Protein AF-A0A087DKT5-F1 (afdb_monomer_lite)

Sequence (59 aa):
MPIEVKSGKSYKRHRAMDNVLARPEYHLDHGYVLGPCNISTENGVTYMPIYMAGMFAND

Foldseek 3Di:
DAEEEDADPVQVDCPPVVVQCPDVVNVQPAYETEYCDPWDDDRRYTYHHNVCVVVDDDD

pLDDT: mean 93.37, std 3.65, range [76.81, 97.75]

Structure (mmCIF, N/CA/C/O backbone):
data_AF-A0A087DKT5-F1
#
_entry.id   AF-A0A087DKT5-F1
#
loop_
_atom_site.group_PDB
_atom_site.id
_atom_site.type_symbol
_atom_site.label_atom_id
_atom_site.label_alt_id
_atom_site.label_comp_id
_atom_site.label_asym_id
_atom_site.label_entity_id
_atom_site.label_seq_id
_atom_site.pdbx_PDB_ins_code
_atom_site.Cartn_x
_atom_site.Cartn_y
_atom_site.Cartn_z
_atom_site.occupancy
_atom_site.B_iso_or_equiv
_atom_site.auth_seq_id
_atom_site.auth_comp_id
_atom_site.auth_asym_id
_atom_site.auth_atom_id
_atom_site.pdbx_PDB_model_num
ATOM 1 N N . MET A 1 1 ? 8.105 -1.915 -7.414 1.00 88.12 1 MET A N 1
ATOM 2 C CA . MET A 1 1 ? 7.123 -2.552 -6.512 1.00 88.12 1 MET A CA 1
ATOM 3 C C . MET A 1 1 ? 6.077 -1.525 -6.085 1.00 88.12 1 MET A C 1
ATOM 5 O O . MET A 1 1 ? 6.460 -0.537 -5.467 1.00 88.12 1 MET A O 1
ATOM 9 N N . PRO A 1 2 ? 4.798 -1.691 -6.455 1.00 94.56 2 PRO A N 1
ATOM 10 C CA . PRO A 1 2 ? 3.722 -0.775 -6.081 1.00 94.56 2 PRO A CA 1
ATOM 11 C C . PRO A 1 2 ? 3.415 -0.809 -4.579 1.00 94.56 2 PRO A C 1
ATOM 13 O O . PRO A 1 2 ? 3.283 -1.883 -3.990 1.00 94.56 2 PRO A O 1
ATOM 16 N N . ILE A 1 3 ? 3.252 0.368 -3.974 1.00 95.12 3 ILE A N 1
ATOM 17 C CA . ILE A 1 3 ? 2.851 0.534 -2.572 1.00 95.12 3 ILE A CA 1
ATOM 18 C C . ILE A 1 3 ? 1.699 1.535 -2.518 1.00 95.12 3 ILE A C 1
ATOM 20 O O . ILE A 1 3 ? 1.766 2.602 -3.127 1.00 95.12 3 ILE A O 1
ATOM 24 N N . GLU A 1 4 ? 0.655 1.210 -1.765 1.00 95.81 4 GLU A N 1
ATOM 25 C CA . GLU A 1 4 ? -0.478 2.093 -1.516 1.00 95.81 4 GLU A CA 1
ATOM 26 C C . GLU A 1 4 ? -0.758 2.197 -0.012 1.00 95.81 4 GLU A C 1
ATOM 28 O O . GLU A 1 4 ? -0.844 1.191 0.689 1.00 95.81 4 GLU A O 1
ATOM 33 N N . VAL A 1 5 ? -0.910 3.417 0.507 1.00 94.88 5 VAL A N 1
ATOM 34 C CA . VAL A 1 5 ? -1.115 3.670 1.944 1.00 94.88 5 VAL A CA 1
ATOM 35 C C . VAL A 1 5 ? -2.488 4.296 2.158 1.00 94.88 5 VAL A C 1
ATOM 37 O O . VAL A 1 5 ? -2.803 5.332 1.574 1.00 94.88 5 VAL A O 1
ATOM 40 N N . LYS A 1 6 ? -3.324 3.670 2.994 1.00 93.12 6 LYS A N 1
ATOM 41 C CA . LYS A 1 6 ? -4.708 4.090 3.250 1.00 93.12 6 LYS A CA 1
ATOM 42 C C . LYS A 1 6 ? -5.049 4.004 4.730 1.00 93.12 6 LYS A C 1
ATOM 44 O O . LYS A 1 6 ? -5.111 2.926 5.307 1.00 93.12 6 LYS A O 1
ATOM 49 N N . SER A 1 7 ? -5.377 5.142 5.331 1.00 87.75 7 SER A N 1
ATOM 50 C CA . SER A 1 7 ? -5.829 5.218 6.728 1.00 87.75 7 SER A CA 1
ATOM 51 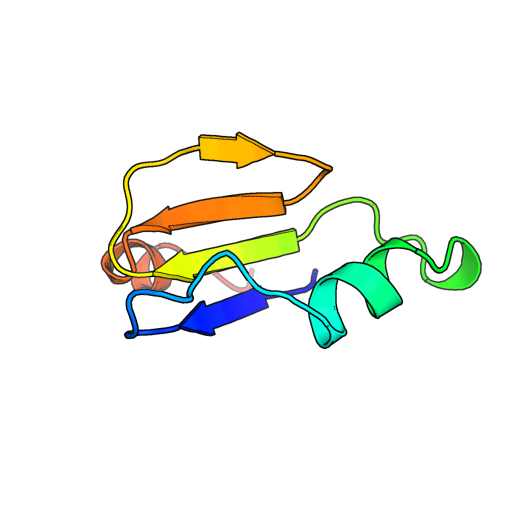C C . SER A 1 7 ? -7.316 4.881 6.919 1.00 87.75 7 SER A C 1
ATOM 53 O O . SER A 1 7 ? -7.751 4.606 8.035 1.00 87.75 7 SER A O 1
ATOM 55 N N . GLY A 1 8 ? -8.118 4.904 5.849 1.00 88.50 8 GLY A N 1
ATOM 56 C CA . GLY A 1 8 ? -9.568 4.701 5.906 1.00 88.50 8 GLY A CA 1
ATOM 57 C C . GLY A 1 8 ? -10.018 3.237 5.814 1.00 88.50 8 GLY A C 1
ATOM 58 O O . GLY A 1 8 ? -9.305 2.37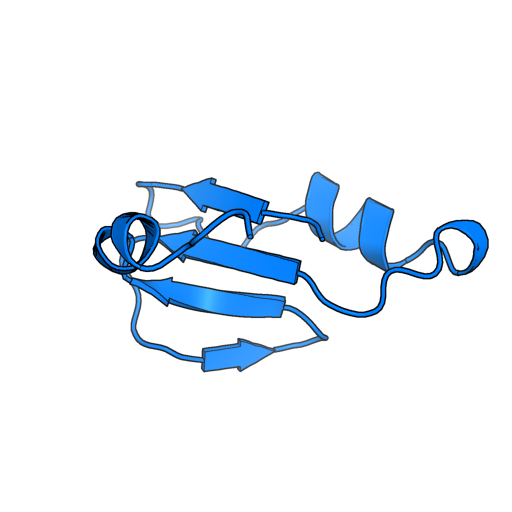0 5.318 1.00 88.50 8 GLY A O 1
AT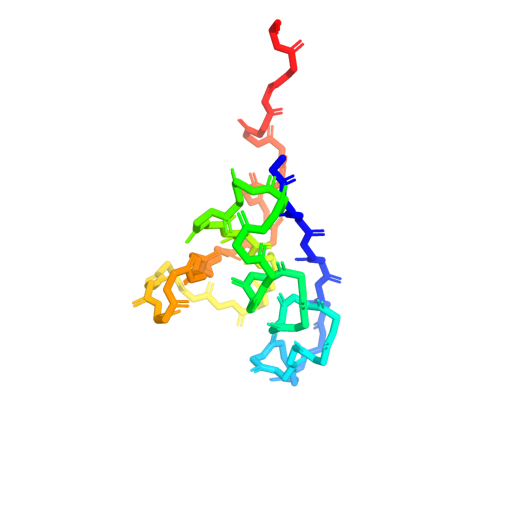OM 59 N N . LYS A 1 9 ? -11.274 2.975 6.208 1.00 87.06 9 LYS A N 1
ATOM 60 C CA . LYS A 1 9 ? -11.914 1.639 6.158 1.00 87.06 9 LYS A CA 1
ATOM 61 C C . LYS A 1 9 ? -12.023 1.051 4.745 1.00 87.06 9 LYS A C 1
ATOM 63 O O . LYS A 1 9 ? -12.109 -0.160 4.587 1.00 87.06 9 LYS A O 1
ATOM 68 N N . SER A 1 10 ? -11.989 1.895 3.716 1.00 91.31 10 SER A N 1
ATOM 69 C CA . SER A 1 10 ? -12.047 1.490 2.305 1.00 91.31 10 SER A CA 1
ATOM 70 C C . SER A 1 10 ? -10.681 1.076 1.748 1.00 91.31 10 SER A C 1
ATOM 72 O O . SER A 1 10 ? -10.438 1.232 0.551 1.00 91.31 10 SER A O 1
ATOM 74 N N . TYR A 1 11 ? -9.778 0.575 2.597 1.00 88.44 11 TYR A N 1
ATOM 75 C CA . TYR A 1 11 ? -8.414 0.261 2.190 1.00 88.44 11 TYR A CA 1
ATOM 76 C C . TYR A 1 11 ? -8.347 -0.823 1.114 1.00 88.44 11 TYR A C 1
ATOM 78 O O . TYR A 1 11 ? -7.395 -0.777 0.363 1.00 88.44 11 TYR A O 1
ATOM 86 N N . LYS A 1 12 ? -9.367 -1.690 0.973 1.00 90.00 12 LYS A N 1
ATOM 87 C CA . LYS A 1 12 ? -9.473 -2.749 -0.056 1.00 90.00 12 LYS A CA 1
ATOM 88 C C . LYS A 1 12 ? -9.938 -2.304 -1.456 1.00 90.00 12 LYS A C 1
ATOM 90 O O . LYS A 1 12 ? -10.126 -3.132 -2.339 1.00 90.00 12 LYS A O 1
ATOM 95 N N . ARG A 1 13 ? -10.223 -1.016 -1.680 1.00 91.88 13 ARG A N 1
ATOM 96 C CA . ARG A 1 13 ? -10.644 -0.512 -3.006 1.00 91.88 13 ARG A CA 1
ATOM 97 C C . ARG A 1 13 ? -9.447 0.079 -3.742 1.00 91.88 13 ARG A C 1
ATOM 99 O O . ARG A 1 13 ? -8.952 1.114 -3.297 1.00 91.88 13 ARG A O 1
ATOM 106 N N . HIS A 1 14 ? -9.019 -0.514 -4.860 1.00 91.00 14 HIS A N 1
ATOM 107 C CA . HIS A 1 14 ? -7.721 -0.204 -5.477 1.00 91.00 14 HIS A CA 1
ATOM 108 C C . HIS A 1 14 ? -7.725 0.054 -6.988 1.00 91.00 14 HIS A C 1
ATOM 110 O O . HIS A 1 14 ? -6.990 -0.582 -7.730 1.00 91.00 14 HIS A O 1
ATOM 116 N N . ARG A 1 15 ? -8.438 1.074 -7.478 1.00 91.88 15 ARG A N 1
ATOM 117 C CA . ARG A 1 15 ? -8.413 1.379 -8.925 1.00 91.88 15 ARG A CA 1
ATOM 118 C C . ARG A 1 15 ? -7.003 1.533 -9.517 1.00 91.88 15 ARG A C 1
ATOM 120 O O . ARG A 1 15 ? -6.773 1.086 -10.630 1.00 91.88 15 ARG A O 1
ATOM 127 N N . ALA A 1 16 ? -6.076 2.173 -8.803 1.00 92.31 16 ALA A N 1
ATOM 128 C CA . ALA A 1 16 ? -4.711 2.361 -9.292 1.00 92.31 16 ALA A CA 1
ATOM 129 C C . ALA A 1 16 ? -3.884 1.064 -9.242 1.00 92.31 16 ALA A C 1
ATOM 131 O O . ALA A 1 16 ? -3.268 0.718 -10.245 1.00 92.31 16 ALA A O 1
ATOM 132 N N . MET A 1 17 ? -3.903 0.342 -8.112 1.00 94.69 17 MET A N 1
ATOM 133 C CA . MET A 1 17 ? -3.181 -0.932 -7.966 1.00 94.69 17 MET A CA 1
ATOM 134 C C . MET A 1 17 ? -3.668 -1.960 -8.986 1.00 94.69 17 MET A C 1
ATOM 136 O O . MET A 1 17 ? -2.855 -2.514 -9.716 1.00 94.69 17 MET A O 1
ATOM 140 N N . ASP A 1 18 ? -4.988 -2.146 -9.083 1.00 93.31 18 ASP A N 1
ATOM 141 C CA . ASP A 1 18 ? -5.606 -3.112 -9.992 1.00 93.31 18 ASP A CA 1
ATOM 142 C C . ASP A 1 18 ? -5.181 -2.826 -11.437 1.00 93.31 18 ASP A C 1
ATOM 144 O O . ASP A 1 18 ? -4.788 -3.728 -12.170 1.00 93.31 18 ASP A O 1
ATOM 148 N N . ASN A 1 19 ? -5.177 -1.549 -11.835 1.00 93.94 19 ASN A N 1
ATOM 149 C CA . ASN A 1 19 ? -4.765 -1.142 -13.175 1.00 93.94 19 ASN A CA 1
ATOM 150 C C . ASN A 1 19 ? -3.282 -1.392 -13.455 1.00 93.94 19 ASN A C 1
ATOM 152 O O . ASN A 1 19 ? -2.947 -1.695 -14.593 1.00 93.94 19 ASN A O 1
ATOM 156 N N . VAL A 1 20 ? -2.399 -1.210 -12.470 1.00 93.69 20 VAL A N 1
ATOM 157 C CA . VAL A 1 20 ? -0.954 -1.415 -12.653 1.00 93.69 20 VAL A CA 1
ATOM 158 C C . VAL A 1 20 ? -0.622 -2.904 -12.700 1.00 93.69 20 VAL A C 1
ATOM 160 O O . VAL A 1 20 ? 0.137 -3.316 -13.570 1.00 93.69 20 VAL A O 1
ATOM 163 N N . LEU A 1 21 ? -1.218 -3.712 -11.818 1.00 93.44 21 LEU A N 1
ATOM 164 C CA . LEU A 1 21 ? -1.004 -5.163 -11.783 1.00 93.44 21 LEU A CA 1
ATOM 165 C C . LEU A 1 21 ? -1.657 -5.886 -12.972 1.00 93.44 21 LEU A C 1
ATOM 167 O O . LEU A 1 21 ? -1.215 -6.958 -13.368 1.00 93.44 21 LEU A O 1
ATOM 171 N N . ALA A 1 22 ? -2.681 -5.293 -13.593 1.00 94.19 22 ALA A N 1
ATOM 172 C CA . ALA A 1 22 ? -3.310 -5.834 -14.797 1.00 94.19 22 ALA A CA 1
ATOM 173 C C . ALA A 1 22 ? -2.507 -5.600 -16.092 1.00 94.19 22 ALA A C 1
ATOM 175 O O . ALA A 1 22 ? -2.993 -5.967 -17.162 1.00 94.19 22 ALA A O 1
ATOM 176 N N . ARG A 1 23 ? -1.329 -4.958 -16.036 1.00 95.38 23 ARG A N 1
ATOM 177 C CA . ARG A 1 23 ? -0.483 -4.646 -17.204 1.00 95.38 23 ARG A CA 1
ATOM 178 C C . ARG A 1 23 ? 0.750 -5.551 -17.228 1.00 95.38 23 ARG A C 1
ATOM 180 O O . ARG A 1 23 ? 1.736 -5.234 -16.558 1.00 95.38 23 ARG A O 1
ATOM 187 N N . PRO A 1 24 ? 0.735 -6.650 -18.010 1.00 91.25 24 PRO A N 1
ATOM 188 C CA . PRO A 1 24 ? 1.869 -7.568 -18.095 1.00 91.25 24 PRO A CA 1
ATOM 189 C C . PRO A 1 24 ? 3.159 -6.877 -18.545 1.00 91.25 24 PRO A C 1
ATOM 191 O O . PRO A 1 24 ? 4.247 -7.276 -18.144 1.00 91.25 24 PRO A O 1
ATOM 194 N N . GLU A 1 25 ? 3.051 -5.806 -19.336 1.00 96.06 25 GLU A N 1
ATOM 195 C CA . GLU A 1 25 ? 4.191 -5.051 -19.861 1.00 96.06 25 GLU A CA 1
ATOM 196 C C . GLU A 1 25 ? 5.027 -4.393 -18.756 1.00 96.06 25 GLU A C 1
ATOM 198 O O . GLU A 1 25 ? 6.205 -4.093 -18.957 1.00 96.06 25 GLU A O 1
ATOM 203 N N . TYR A 1 26 ? 4.440 -4.174 -17.578 1.00 93.88 26 TYR A N 1
ATOM 204 C CA . TYR A 1 26 ? 5.151 -3.612 -16.436 1.00 93.88 26 TYR A CA 1
ATOM 205 C C . TYR A 1 26 ? 5.951 -4.651 -15.656 1.00 93.88 26 TYR A C 1
ATOM 207 O O . TYR A 1 26 ? 6.803 -4.249 -14.868 1.00 93.88 26 TYR A O 1
ATOM 215 N N . HIS A 1 27 ? 5.739 -5.950 -15.902 1.00 93.31 27 HIS A N 1
ATOM 216 C CA . HIS A 1 27 ? 6.399 -7.035 -15.167 1.00 93.31 27 HIS A CA 1
ATOM 217 C C . HIS A 1 27 ? 6.232 -6.861 -13.641 1.00 93.31 27 HIS A C 1
ATOM 219 O O . HIS A 1 27 ? 7.179 -6.991 -12.864 1.00 93.31 27 HIS A O 1
ATOM 225 N N . LEU A 1 28 ? 5.024 -6.454 -13.228 1.00 93.50 28 LEU A N 1
ATOM 226 C CA . LEU A 1 28 ? 4.641 -6.218 -11.839 1.00 93.50 28 LEU A CA 1
ATOM 227 C C . LEU A 1 28 ? 3.553 -7.213 -11.444 1.00 93.50 28 LEU A C 1
ATOM 229 O O . LEU A 1 28 ? 2.397 -7.051 -11.825 1.00 93.50 28 LEU A O 1
ATOM 233 N N . ASP A 1 29 ? 3.921 -8.187 -10.620 1.00 90.31 29 ASP A N 1
ATOM 234 C CA . ASP A 1 29 ? 3.024 -9.302 -10.288 1.00 90.31 29 ASP A CA 1
ATOM 235 C C . ASP A 1 29 ? 2.398 -9.147 -8.892 1.00 90.31 29 ASP A C 1
ATOM 237 O O . ASP A 1 29 ? 1.417 -9.811 -8.547 1.00 90.31 29 ASP A O 1
ATOM 241 N N . HIS A 1 30 ? 2.965 -8.249 -8.076 1.00 95.12 30 HIS A N 1
ATOM 242 C CA . HIS A 1 30 ? 2.594 -8.060 -6.678 1.00 95.12 30 HIS A CA 1
ATOM 243 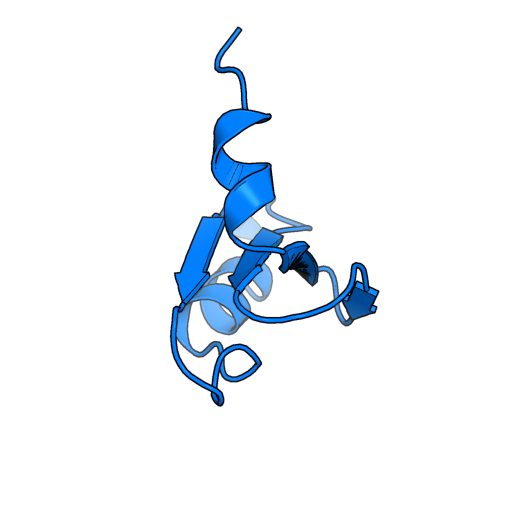C C . HIS A 1 30 ? 2.628 -6.597 -6.239 1.00 95.12 30 HIS A C 1
ATOM 245 O O . HIS A 1 30 ? 3.413 -5.800 -6.756 1.00 95.12 30 HIS A O 1
ATOM 251 N N . GLY A 1 31 ? 1.821 -6.258 -5.231 1.00 95.88 31 GLY A N 1
ATOM 252 C CA . GLY A 1 31 ? 1.802 -4.935 -4.606 1.00 95.88 31 GLY A CA 1
ATOM 253 C C . GLY A 1 31 ? 1.485 -4.978 -3.112 1.00 95.88 31 GLY A C 1
ATOM 254 O O . GLY A 1 31 ? 0.954 -5.966 -2.601 1.00 95.88 31 GLY A O 1
ATOM 255 N N . TYR A 1 32 ? 1.797 -3.889 -2.409 1.00 97.00 32 TYR A N 1
ATOM 256 C CA . TYR A 1 32 ? 1.540 -3.750 -0.976 1.00 97.00 32 TYR A CA 1
ATOM 257 C C . TYR A 1 32 ? 0.496 -2.687 -0.667 1.00 97.00 32 TYR A C 1
ATOM 259 O O . TYR A 1 32 ? 0.516 -1.592 -1.229 1.00 97.00 32 TYR A O 1
ATOM 267 N N . VAL A 1 33 ? -0.375 -2.992 0.293 1.00 96.94 33 VAL A N 1
ATOM 268 C CA . VAL A 1 33 ? -1.360 -2.056 0.836 1.00 96.94 33 VAL A CA 1
ATOM 269 C C . VAL A 1 33 ? -1.167 -1.941 2.336 1.00 96.94 33 VAL A C 1
ATOM 271 O O . VAL A 1 33 ? -1.323 -2.914 3.064 1.00 96.94 33 VAL A O 1
ATOM 274 N N . LEU A 1 34 ? -0.883 -0.735 2.810 1.00 97.25 34 LEU A N 1
ATOM 275 C CA . LEU A 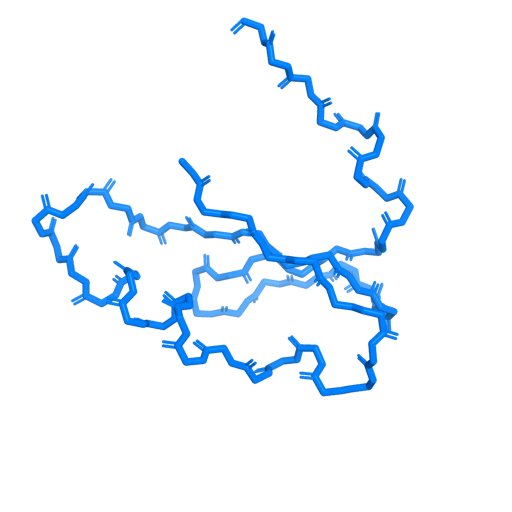1 34 ? -0.739 -0.427 4.229 1.00 97.25 34 LEU A CA 1
ATOM 276 C C . LEU A 1 34 ? -2.015 0.239 4.752 1.00 97.25 34 LEU A C 1
ATOM 278 O O . LEU A 1 34 ? -2.406 1.297 4.254 1.00 97.25 34 LEU A O 1
ATOM 282 N N . GLY A 1 35 ? -2.657 -0.346 5.766 1.00 96.12 35 GLY A N 1
ATOM 283 C CA . GLY A 1 35 ? -3.900 0.191 6.328 1.00 96.12 35 GLY A CA 1
ATOM 284 C C . GLY A 1 35 ? -4.308 -0.395 7.685 1.00 96.12 35 GLY A C 1
ATOM 285 O O . GLY A 1 35 ? -3.531 -1.124 8.302 1.00 96.12 35 GLY A O 1
ATOM 286 N N . PRO A 1 36 ? -5.511 -0.065 8.196 1.00 95.44 36 PRO A N 1
ATOM 287 C CA . PRO A 1 36 ? -6.017 -0.553 9.483 1.00 95.44 36 PRO A CA 1
ATOM 288 C C . PRO A 1 36 ? -6.535 -1.998 9.358 1.00 95.44 36 PRO A C 1
ATOM 290 O O . PRO A 1 36 ? -7.741 -2.252 9.393 1.00 95.44 36 PRO A O 1
ATOM 293 N N . CYS A 1 37 ? -5.622 -2.945 9.147 1.00 95.00 37 CYS A N 1
ATOM 294 C CA . CYS A 1 37 ? -5.929 -4.343 8.848 1.00 95.00 37 CYS A CA 1
ATOM 295 C C . CYS A 1 37 ? -4.900 -5.304 9.450 1.00 95.00 37 CYS A C 1
ATOM 297 O O . CYS A 1 37 ? -3.813 -4.884 9.840 1.00 95.00 37 CYS A O 1
ATOM 299 N N . ASN A 1 38 ? -5.257 -6.588 9.502 1.00 96.31 38 ASN A N 1
ATOM 300 C CA . ASN A 1 38 ? -4.306 -7.672 9.740 1.00 96.31 38 ASN A CA 1
ATOM 301 C C . ASN A 1 38 ? -3.639 -8.085 8.424 1.00 96.31 38 ASN A C 1
ATOM 303 O O . ASN A 1 38 ? -4.138 -7.784 7.338 1.00 96.31 38 ASN A O 1
ATOM 307 N N . ILE A 1 39 ? -2.530 -8.815 8.539 1.00 97.38 39 ILE A N 1
ATOM 308 C CA . ILE A 1 39 ? -1.797 -9.316 7.379 1.00 97.38 39 ILE A CA 1
ATOM 309 C C . ILE A 1 39 ? -2.676 -10.298 6.600 1.00 97.38 39 ILE A C 1
ATOM 311 O O . ILE A 1 39 ? -3.234 -11.233 7.174 1.00 97.38 39 ILE A O 1
ATOM 315 N N . SER A 1 40 ? -2.810 -10.071 5.298 1.00 97.75 40 SER A N 1
ATOM 316 C CA . SER A 1 40 ? -3.517 -10.964 4.372 1.00 97.75 40 SER A CA 1
ATOM 317 C C . SER A 1 40 ? -3.022 -10.746 2.945 1.00 97.75 40 SER A C 1
ATOM 319 O O . SER A 1 40 ? -2.492 -9.682 2.636 1.00 97.75 40 SER A O 1
ATOM 321 N N . THR A 1 41 ? -3.207 -11.730 2.068 1.00 97.00 41 THR A N 1
ATOM 322 C CA . THR A 1 41 ? -2.847 -11.622 0.649 1.00 97.00 41 THR A CA 1
ATOM 323 C C . THR A 1 41 ? -4.030 -12.046 -0.208 1.00 97.00 41 THR A C 1
ATOM 325 O O . THR A 1 41 ? -4.567 -13.136 -0.028 1.00 97.00 41 THR A O 1
ATOM 328 N N . GLU A 1 42 ? -4.443 -11.185 -1.137 1.00 94.38 42 GLU A N 1
ATOM 329 C CA . GLU A 1 42 ? -5.563 -11.424 -2.053 1.00 94.38 42 GLU A CA 1
ATOM 330 C C . GLU A 1 42 ? -5.192 -10.864 -3.433 1.00 94.38 42 GLU A C 1
ATOM 332 O O . GLU A 1 42 ? -4.761 -9.718 -3.534 1.00 94.38 42 GLU A O 1
ATOM 337 N N . ASN A 1 43 ? -5.361 -11.653 -4.499 1.00 90.38 43 ASN A N 1
ATOM 338 C CA . ASN A 1 43 ? -5.163 -11.217 -5.892 1.00 90.38 43 ASN A CA 1
ATOM 339 C C . ASN A 1 43 ? -3.810 -10.524 -6.166 1.00 90.38 43 ASN A C 1
ATOM 341 O O . ASN A 1 43 ? -3.759 -9.486 -6.817 1.00 90.38 43 ASN A O 1
ATOM 345 N N . GLY A 1 44 ? -2.713 -11.066 -5.629 1.00 91.44 44 GLY A N 1
ATOM 346 C CA . GLY A 1 44 ? -1.375 -10.482 -5.797 1.00 91.44 44 GLY A CA 1
ATOM 347 C C . GLY A 1 44 ? -1.105 -9.244 -4.931 1.00 91.44 44 GLY A C 1
ATOM 348 O O . GLY A 1 44 ? 0.000 -8.712 -4.959 1.00 91.44 44 GLY A O 1
ATOM 349 N N . VAL A 1 45 ? -2.063 -8.808 -4.112 1.00 96.38 45 VAL A N 1
ATOM 350 C CA . VAL A 1 45 ? -1.902 -7.689 -3.181 1.00 96.38 45 VAL A CA 1
ATOM 351 C C . VAL A 1 45 ? -1.746 -8.212 -1.760 1.00 96.38 45 VAL A C 1
ATOM 353 O O . VAL A 1 45 ? -2.605 -8.939 -1.262 1.00 96.38 45 VAL A O 1
ATOM 356 N N . THR A 1 46 ? -0.673 -7.806 -1.086 1.00 97.38 46 THR A N 1
ATOM 357 C CA . THR A 1 46 ? -0.458 -8.092 0.335 1.00 97.38 46 THR A CA 1
ATOM 358 C C . THR A 1 46 ? -0.835 -6.874 1.172 1.00 97.38 46 THR A C 1
ATOM 360 O O . THR A 1 46 ? -0.260 -5.791 1.049 1.00 97.38 46 THR A O 1
ATOM 363 N N . TYR A 1 47 ? -1.822 -7.067 2.036 1.00 97.31 47 TYR A N 1
ATOM 364 C CA . TYR A 1 47 ? -2.328 -6.095 2.990 1.00 97.31 47 TYR A CA 1
ATOM 365 C C . TYR A 1 47 ? -1.551 -6.207 4.290 1.00 97.31 47 TYR A C 1
ATOM 367 O O . TYR A 1 47 ? -1.349 -7.307 4.802 1.00 97.31 47 TYR A O 1
ATOM 375 N N . MET A 1 48 ? -1.132 -5.072 4.835 1.00 97.56 48 MET A N 1
ATOM 376 C CA . MET A 1 48 ? -0.338 -4.998 6.052 1.00 97.56 48 MET A CA 1
ATOM 377 C C . MET A 1 48 ? -0.845 -3.882 6.970 1.00 97.56 48 MET A C 1
ATOM 379 O O . MET A 1 48 ? -1.305 -2.837 6.490 1.00 97.56 48 MET A O 1
ATOM 383 N N . PRO A 1 49 ? -0.733 -4.058 8.297 1.00 96.88 49 PRO A N 1
ATOM 384 C CA . PRO A 1 49 ? -0.929 -2.975 9.244 1.00 96.88 49 PRO A CA 1
ATOM 385 C C . PRO A 1 49 ? -0.064 -1.757 8.900 1.00 96.88 49 PRO A C 1
ATOM 387 O O . PRO A 1 49 ? 1.128 -1.891 8.632 1.00 96.88 49 PRO A O 1
ATOM 390 N N . ILE A 1 50 ? -0.639 -0.553 8.967 1.00 95.44 50 ILE A N 1
ATOM 391 C CA . ILE A 1 50 ? 0.053 0.688 8.573 1.00 95.44 50 ILE A CA 1
ATOM 392 C C . ILE A 1 50 ? 1.385 0.922 9.309 1.00 95.44 50 ILE A C 1
ATOM 394 O O . ILE A 1 50 ? 2.309 1.491 8.734 1.00 95.44 50 ILE A O 1
ATOM 398 N N . TYR A 1 51 ? 1.521 0.442 10.551 1.00 94.31 51 TYR A N 1
ATOM 399 C CA . TYR A 1 51 ? 2.760 0.564 11.327 1.00 94.31 51 TYR A CA 1
ATOM 400 C C . TYR A 1 51 ? 3.932 -0.230 10.726 1.00 94.31 51 TYR A C 1
ATOM 402 O O . TYR A 1 51 ? 5.084 0.074 11.022 1.00 94.31 51 TYR A O 1
ATOM 410 N N . MET A 1 52 ? 3.667 -1.219 9.865 1.00 96.12 52 MET A N 1
ATOM 411 C CA . MET A 1 52 ? 4.708 -1.979 9.169 1.00 96.12 52 MET A CA 1
ATOM 412 C C . MET A 1 52 ? 5.409 -1.161 8.079 1.00 96.12 52 MET A C 1
ATO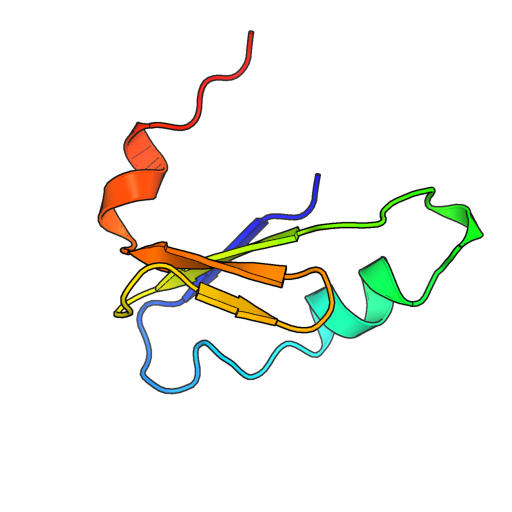M 414 O O . MET A 1 52 ? 6.436 -1.597 7.576 1.00 96.12 52 MET A O 1
ATOM 418 N N . ALA A 1 53 ? 4.925 0.045 7.750 1.00 93.69 53 ALA A N 1
ATOM 419 C CA . ALA A 1 53 ? 5.599 0.941 6.810 1.00 93.69 53 ALA A CA 1
ATOM 420 C C . ALA A 1 53 ? 7.062 1.217 7.202 1.00 93.69 53 ALA A C 1
ATOM 422 O O . ALA A 1 53 ? 7.923 1.299 6.333 1.00 93.69 53 ALA A O 1
ATOM 423 N N . GLY A 1 54 ? 7.352 1.306 8.507 1.00 93.56 54 GLY A N 1
ATOM 424 C CA . GLY A 1 54 ? 8.710 1.512 9.020 1.00 93.56 54 GLY A CA 1
ATOM 425 C C . GLY A 1 54 ? 9.633 0.295 8.901 1.00 93.56 54 GLY A C 1
ATOM 426 O O . GLY A 1 54 ? 10.813 0.412 9.203 1.00 93.56 54 GLY A O 1
ATOM 427 N N . MET A 1 55 ? 9.113 -0.866 8.487 1.00 93.50 55 MET A N 1
ATOM 428 C CA . MET A 1 55 ? 9.912 -2.068 8.228 1.00 93.50 55 MET A CA 1
ATOM 429 C C . MET A 1 55 ? 10.457 -2.113 6.797 1.00 93.50 55 MET A C 1
ATOM 431 O O . MET A 1 55 ? 11.284 -2.970 6.498 1.00 93.50 55 MET A O 1
ATOM 435 N N . PHE A 1 56 ? 10.000 -1.230 5.902 1.00 92.12 56 PHE A N 1
ATOM 436 C CA . PHE A 1 56 ? 10.557 -1.154 4.558 1.00 92.12 56 PHE A CA 1
ATOM 437 C C . PHE A 1 56 ? 11.948 -0.521 4.584 1.00 92.12 56 PHE A C 1
ATOM 439 O O . PHE A 1 56 ? 12.139 0.568 5.123 1.00 92.12 56 PHE A O 1
ATOM 446 N N . ALA A 1 57 ? 12.894 -1.204 3.947 1.00 90.75 57 ALA A N 1
ATOM 447 C CA . ALA A 1 57 ? 14.233 -0.714 3.669 1.00 90.75 57 ALA A CA 1
ATOM 448 C C . ALA A 1 57 ? 14.400 -0.526 2.157 1.00 90.75 57 ALA A C 1
ATOM 450 O O . ALA A 1 57 ? 13.763 -1.216 1.357 1.00 90.75 57 ALA A O 1
ATOM 451 N N . ASN A 1 58 ? 15.233 0.438 1.782 1.00 85.12 58 ASN A N 1
ATOM 452 C CA . ASN A 1 58 ? 15.676 0.629 0.409 1.00 85.12 58 ASN A CA 1
ATOM 453 C C . ASN A 1 58 ? 17.179 0.370 0.390 1.00 85.12 58 ASN A C 1
ATOM 455 O O . ASN A 1 58 ? 17.958 1.306 0.585 1.00 85.12 58 ASN A O 1
ATOM 459 N N . ASP A 1 59 ? 17.524 -0.907 0.255 1.00 76.81 59 ASP A N 1
ATOM 460 C CA . ASP A 1 59 ? 18.901 -1.390 0.143 1.00 76.81 59 ASP A CA 1
ATOM 461 C C . ASP A 1 59 ? 19.447 -1.194 -1.281 1.00 76.81 59 ASP A C 1
ATOM 463 O O . ASP A 1 59 ? 18.671 -1.380 -2.251 1.00 76.81 59 ASP A O 1
#

Organism: NCBI:txid762211

Radius of gyration: 11.41 Å; chains: 1; bounding box: 31×17×31 Å

Secondary structure (DSSP, 8-state):
--EEE--STTTT--HHHHHHHT-GGGT---EEEEESS--EEETTEEEEEGGGGGG----